Protein AF-A0A3M8DPW9-F1 (afdb_monomer)

Organism: NCBI:txid651560

Solvent-accessible surface area (backbone atoms only — not comparable to full-atom values): 5244 Å² total; per-residue (Å²): 133,81,70,44,37,30,29,36,41,99,79,45,35,32,34,23,40,21,78,44,71,64,53,40,44,52,56,57,49,71,70,51,54,85,92,70,67,72,78,68,83,48,71,46,82,47,58,55,80,41,72,48,77,42,85,48,99,90,43,78,43,79,44,28,49,48,68,70,57,42,92,82,62,74,92,84,66,70,41,80,77,50,67,64,130

Foldseek 3Di:
DDWFWKQWAPVSQWIKIANDQVQQQVVVQVPDDPVRDPRTPDMDTDDQQDWDWDQDPVGTDIDGNDVQCDPPNDDDGMDTRGGRD

Sequence (85 aa):
MEFKIFGVGEDYTTYVVSQTKEEALELCNSLVREEDQTPIEEVSEVSFESSGRFETESGYQEMTFGEFLGKDFVYENPTIICWNE

Mean predicted aligned error: 5.51 Å

Secondary structure (DSSP, 8-state):
---EEEEESTT--EEEEESSHHHHHHHHHHHS-GGG------EEEE-TT-EEEEEETTEEEEEEHHHHH-TT----S-EEEEE--

Radius of gyration: 12.96 Å; Cα contacts (8 Å, |Δi|>4): 139; chains: 1; bounding box: 37×24×31 Å

pLDDT: mean 84.6, std 10.22, range [49.75, 95.25]

Nearest PDB structures (foldseek):
  7r5j-assembly1_40  TM=2.811E-01  e=3.956E+00  Homo sapiens

Structure (mmCIF, N/CA/C/O backbone):
data_AF-A0A3M8DPW9-F1
#
_entry.id   AF-A0A3M8DPW9-F1
#
loop_
_atom_site.group_PDB
_atom_site.id
_atom_site.type_symbol
_atom_site.label_atom_id
_atom_site.label_alt_id
_atom_site.label_comp_id
_atom_site.label_asym_id
_atom_site.label_entity_id
_atom_site.label_seq_id
_atom_site.pdbx_PDB_ins_code
_atom_site.Cartn_x
_atom_site.Cartn_y
_atom_site.Cartn_z
_atom_site.occupancy
_atom_site.B_iso_or_equiv
_atom_site.auth_seq_id
_atom_site.auth_comp_id
_atom_site.auth_asym_id
_atom_site.auth_atom_id
_atom_site.pdbx_PDB_model_num
ATOM 1 N N . MET A 1 1 ? -12.180 -6.032 10.943 1.00 60.72 1 MET A N 1
ATOM 2 C CA . MET A 1 1 ? -10.824 -5.584 11.322 1.00 60.72 1 MET A CA 1
ATOM 3 C C . MET A 1 1 ? -10.557 -4.321 10.531 1.00 60.72 1 MET A C 1
ATOM 5 O O . MET A 1 1 ? -11.012 -4.259 9.397 1.00 60.72 1 MET A O 1
ATOM 9 N N . GLU A 1 2 ? -9.939 -3.312 11.133 1.00 84.62 2 GLU A N 1
ATOM 10 C CA . GLU A 1 2 ? -9.656 -2.047 10.448 1.00 84.62 2 GLU A CA 1
ATOM 11 C C . GLU A 1 2 ? -8.306 -2.177 9.738 1.00 84.62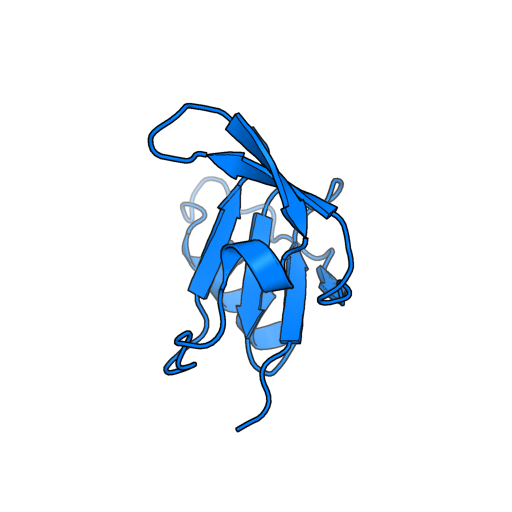 2 GLU A C 1
ATOM 13 O O . GLU A 1 2 ? -7.311 -2.524 10.374 1.00 84.62 2 GLU A O 1
ATOM 18 N N . PHE A 1 3 ? -8.298 -2.000 8.419 1.00 92.25 3 PHE A N 1
ATOM 19 C CA . PHE A 1 3 ? -7.076 -1.965 7.622 1.00 92.25 3 PHE A CA 1
ATOM 20 C C . PHE A 1 3 ? -6.618 -0.519 7.444 1.00 92.25 3 PHE A C 1
ATOM 22 O O . PHE A 1 3 ? -7.385 0.425 7.637 1.00 92.25 3 PHE A O 1
ATOM 29 N N . LYS A 1 4 ? -5.370 -0.359 7.023 1.00 93.94 4 LYS A N 1
ATOM 30 C CA . LYS A 1 4 ? -4.753 0.910 6.657 1.00 93.94 4 LYS A CA 1
ATOM 31 C C . LYS A 1 4 ? -4.115 0.794 5.284 1.00 93.94 4 LYS A C 1
ATOM 33 O O . LYS A 1 4 ? -3.934 -0.309 4.772 1.00 93.94 4 LYS A O 1
ATOM 38 N N . ILE A 1 5 ? -3.779 1.938 4.704 1.00 93.31 5 ILE A N 1
ATOM 39 C CA . ILE A 1 5 ? -3.047 2.017 3.444 1.00 93.31 5 ILE A CA 1
ATOM 40 C C . ILE A 1 5 ? -1.628 2.460 3.762 1.00 93.31 5 ILE A C 1
ATOM 42 O O . ILE A 1 5 ? -1.425 3.411 4.518 1.00 93.31 5 ILE A O 1
ATOM 46 N N . PHE A 1 6 ? -0.655 1.779 3.176 1.00 93.56 6 PHE A N 1
ATOM 47 C CA . PHE A 1 6 ? 0.753 2.085 3.326 1.00 93.56 6 PHE A CA 1
ATOM 48 C C . PHE A 1 6 ? 1.395 2.318 1.966 1.00 93.56 6 PHE A C 1
ATOM 50 O O . PHE A 1 6 ? 1.250 1.495 1.067 1.00 93.56 6 PHE A O 1
ATOM 57 N N . GLY A 1 7 ? 2.106 3.432 1.824 1.00 92.06 7 GLY A N 1
ATOM 58 C CA . GLY A 1 7 ? 3.031 3.653 0.719 1.00 92.06 7 GLY A CA 1
ATOM 59 C C . GLY A 1 7 ? 4.383 3.044 1.074 1.00 92.06 7 GLY A C 1
ATOM 60 O O . GLY A 1 7 ? 4.894 3.309 2.162 1.00 92.06 7 GLY A O 1
ATOM 61 N N . VAL A 1 8 ? 4.950 2.240 0.179 1.00 89.62 8 VAL A N 1
ATOM 62 C CA . VAL A 1 8 ? 6.220 1.522 0.357 1.00 89.62 8 VAL A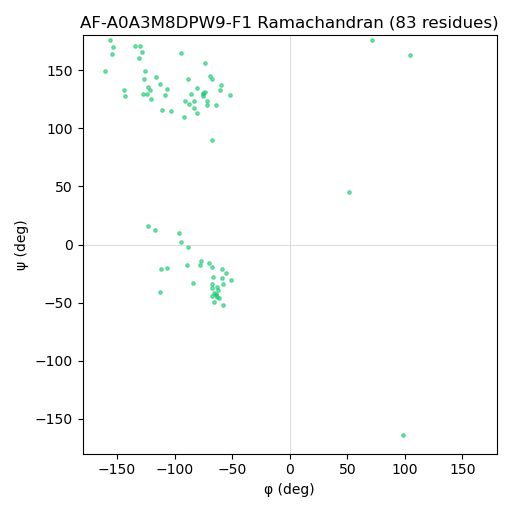 CA 1
ATOM 63 C C . VAL A 1 8 ? 7.204 1.928 -0.750 1.00 89.62 8 VAL A C 1
ATOM 65 O O . VAL A 1 8 ? 6.826 1.955 -1.923 1.00 89.62 8 VAL A O 1
ATOM 68 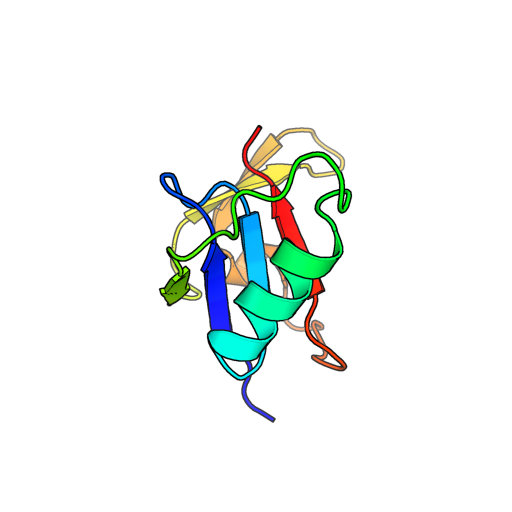N N . GLY A 1 9 ? 8.453 2.234 -0.377 1.00 84.44 9 GLY A N 1
ATOM 69 C CA . GLY A 1 9 ? 9.532 2.688 -1.275 1.00 84.44 9 GLY A CA 1
ATOM 70 C C . GLY A 1 9 ? 9.832 4.194 -1.192 1.00 84.44 9 GLY A C 1
ATOM 71 O O . GLY A 1 9 ? 8.995 4.949 -0.703 1.00 84.44 9 GLY A O 1
ATOM 72 N N . GLU A 1 10 ? 11.006 4.614 -1.696 1.00 69.12 10 GLU A N 1
ATOM 73 C CA . GLU A 1 10 ? 11.527 6.003 -1.605 1.00 69.12 10 GLU A CA 1
ATOM 74 C C . GLU A 1 10 ? 10.603 7.072 -2.233 1.00 69.12 10 GLU A C 1
ATOM 76 O O . GLU A 1 10 ? 10.666 8.234 -1.844 1.00 69.12 10 GLU A O 1
ATOM 81 N N . ASP A 1 11 ? 9.694 6.684 -3.138 1.00 68.38 11 ASP A N 1
ATOM 82 C CA . ASP A 1 11 ? 8.698 7.577 -3.761 1.00 68.38 11 ASP A CA 1
ATOM 83 C C . ASP A 1 11 ? 7.239 7.106 -3.558 1.00 68.38 11 ASP A C 1
ATOM 85 O O . ASP A 1 11 ? 6.330 7.533 -4.272 1.00 68.38 11 ASP A O 1
ATOM 89 N N . TYR A 1 12 ? 6.985 6.192 -2.610 1.00 66.06 12 TYR A N 1
ATOM 90 C CA . TYR A 1 12 ? 5.683 5.517 -2.451 1.00 66.06 12 TYR A CA 1
ATOM 91 C C . TYR A 1 12 ? 5.181 4.895 -3.761 1.00 66.06 12 TYR A C 1
ATOM 93 O O . TYR A 1 12 ? 4.017 5.034 -4.142 1.00 66.06 12 TYR A O 1
ATOM 101 N N . THR A 1 13 ? 6.076 4.202 -4.468 1.00 73.69 13 THR A N 1
ATOM 102 C CA . THR A 1 13 ? 5.762 3.573 -5.755 1.00 73.69 13 THR A CA 1
ATOM 103 C C . THR A 1 13 ? 4.830 2.381 -5.616 1.00 73.69 13 THR A C 1
ATOM 105 O O . THR A 1 13 ? 4.242 1.958 -6.600 1.00 73.69 13 THR A O 1
ATOM 108 N N . THR A 1 14 ? 4.657 1.837 -4.410 1.00 87.25 14 THR A N 1
ATOM 109 C CA . THR A 1 14 ? 3.729 0.734 -4.146 1.00 87.25 14 THR A CA 1
ATOM 110 C C . THR A 1 14 ? 2.796 1.093 -3.001 1.00 87.25 14 THR A C 1
ATOM 112 O O . THR A 1 14 ? 3.254 1.475 -1.926 1.00 87.25 14 THR A O 1
ATOM 115 N N . TYR A 1 15 ? 1.491 0.922 -3.206 1.00 90.62 15 TYR A N 1
ATOM 116 C CA . TYR A 1 15 ? 0.488 1.091 -2.157 1.00 90.62 15 TYR A CA 1
ATOM 117 C C . TYR A 1 15 ? -0.082 -0.258 -1.735 1.00 90.62 15 TYR A C 1
ATOM 119 O O . TYR A 1 15 ? -0.548 -1.043 -2.565 1.00 90.62 15 TYR A O 1
ATOM 127 N N . VAL A 1 16 ? -0.069 -0.509 -0.430 1.00 93.19 16 VAL A N 1
ATOM 128 C CA . VAL A 1 16 ? -0.474 -1.772 0.186 1.00 93.19 16 VAL A CA 1
ATOM 129 C C . VAL A 1 16 ? -1.576 -1.522 1.195 1.00 93.19 16 VAL A C 1
ATOM 131 O O . VAL A 1 16 ? -1.480 -0.615 2.017 1.00 93.19 16 VAL A O 1
ATOM 134 N N . VAL A 1 17 ? -2.602 -2.361 1.170 1.00 94.50 17 VAL A N 1
ATOM 135 C CA . VAL A 1 17 ? -3.564 -2.454 2.262 1.00 94.50 17 VAL A CA 1
ATOM 136 C C . VAL A 1 17 ? -3.093 -3.519 3.244 1.00 94.50 17 VAL A C 1
ATOM 138 O O . VAL A 1 17 ? -2.920 -4.667 2.844 1.00 94.50 17 VAL A O 1
ATOM 141 N N . SER A 1 18 ? -2.912 -3.165 4.516 1.00 95.25 18 SER A N 1
ATOM 142 C CA . SER A 1 18 ? -2.554 -4.101 5.597 1.00 95.25 18 SER A CA 1
ATOM 143 C C . SER A 1 18 ? -2.979 -3.563 6.970 1.00 95.25 18 SER A C 1
ATOM 145 O O . SER A 1 18 ? -3.498 -2.450 7.080 1.00 95.25 18 SER A O 1
ATOM 147 N N . GLN A 1 19 ? -2.799 -4.337 8.043 1.00 95.12 19 GLN A N 1
ATOM 148 C CA . GLN A 1 19 ? -3.059 -3.866 9.410 1.00 95.12 19 GLN A CA 1
ATOM 149 C C . GLN A 1 19 ? -1.861 -3.111 9.985 1.00 95.12 19 GLN A C 1
ATOM 151 O O . GLN A 1 19 ? -2.035 -2.168 10.763 1.00 95.12 19 GLN A O 1
ATOM 156 N N . THR A 1 20 ? -0.649 -3.514 9.601 1.00 94.69 20 THR A N 1
ATOM 157 C CA . THR A 1 20 ? 0.595 -2.927 10.104 1.00 94.69 20 THR A CA 1
ATOM 158 C C . THR A 1 20 ? 1.567 -2.565 8.984 1.00 94.69 20 THR A C 1
ATOM 160 O O . THR A 1 20 ? 1.495 -3.081 7.866 1.00 94.69 20 THR A O 1
ATOM 163 N N . LYS A 1 21 ? 2.511 -1.675 9.308 1.00 93.81 21 LYS A N 1
ATOM 164 C CA . LYS A 1 21 ? 3.604 -1.291 8.406 1.00 93.81 21 LYS A CA 1
ATOM 165 C C . LYS A 1 21 ? 4.504 -2.483 8.091 1.00 93.81 21 LYS A C 1
ATOM 167 O O . LYS A 1 21 ? 4.974 -2.618 6.968 1.00 93.81 21 LYS A O 1
ATOM 172 N N . GLU A 1 22 ? 4.717 -3.345 9.080 1.00 93.69 22 GLU A N 1
ATOM 173 C CA . GLU A 1 22 ? 5.538 -4.546 8.975 1.00 93.69 22 GLU A CA 1
ATOM 174 C C . GLU A 1 22 ? 4.942 -5.534 7.967 1.00 93.69 22 GLU A C 1
ATOM 176 O O . GLU A 1 22 ? 5.674 -6.037 7.124 1.00 93.69 22 GLU A O 1
ATOM 181 N N . GLU A 1 23 ? 3.619 -5.735 7.979 1.00 94.62 23 GLU A N 1
ATOM 182 C CA . GLU A 1 23 ? 2.928 -6.572 6.988 1.00 94.62 23 GLU A CA 1
ATOM 183 C C . GLU A 1 23 ? 3.075 -6.022 5.560 1.00 94.62 23 GLU A C 1
ATOM 185 O O . GLU A 1 23 ? 3.253 -6.788 4.613 1.00 94.62 23 GLU A O 1
ATOM 190 N N . ALA A 1 24 ? 3.017 -4.695 5.393 1.00 92.94 24 ALA A N 1
ATOM 191 C CA . ALA A 1 24 ? 3.200 -4.062 4.088 1.00 92.94 24 ALA A CA 1
ATOM 192 C C . ALA A 1 24 ? 4.638 -4.222 3.572 1.00 92.94 24 ALA A C 1
ATOM 194 O O . ALA A 1 24 ? 4.847 -4.568 2.409 1.00 92.94 24 ALA A O 1
ATOM 195 N N . LEU A 1 25 ? 5.627 -4.012 4.445 1.00 91.81 25 LEU A N 1
ATOM 196 C CA . LEU A 1 25 ? 7.038 -4.208 4.119 1.00 91.81 25 LEU A CA 1
ATOM 197 C C . LE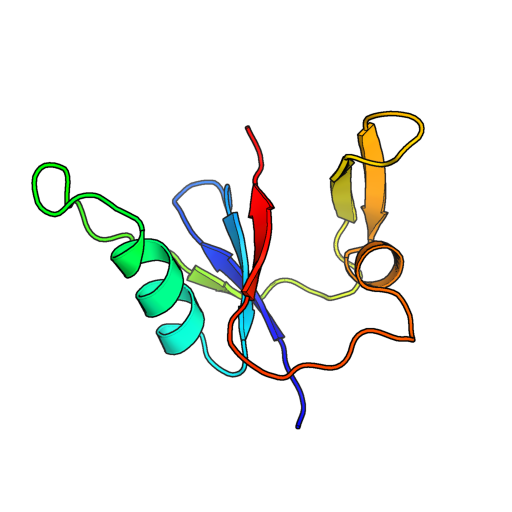U A 1 25 ? 7.363 -5.668 3.804 1.00 91.81 25 LEU A C 1
ATOM 199 O O . LEU A 1 25 ? 8.092 -5.928 2.850 1.00 91.81 25 LEU A O 1
ATOM 203 N N . GLU A 1 26 ? 6.849 -6.614 4.591 1.00 92.00 26 GLU A N 1
ATOM 204 C CA . GLU A 1 26 ? 7.071 -8.045 4.377 1.00 92.00 26 GLU A CA 1
ATOM 205 C C . GLU A 1 26 ? 6.508 -8.481 3.023 1.00 92.00 26 GLU A C 1
ATOM 207 O O . GLU A 1 26 ? 7.216 -9.126 2.246 1.00 92.00 26 GLU A O 1
ATOM 212 N N . LEU A 1 27 ? 5.284 -8.050 2.693 1.00 92.25 27 LEU A N 1
ATOM 213 C CA . LEU A 1 27 ? 4.679 -8.329 1.395 1.00 92.25 27 LEU A CA 1
ATOM 214 C C . LEU A 1 27 ? 5.549 -7.795 0.251 1.00 92.25 27 LEU A C 1
ATOM 216 O O . LEU A 1 27 ? 5.901 -8.562 -0.643 1.00 92.25 27 LEU A O 1
ATOM 220 N N . CYS A 1 28 ? 5.946 -6.520 0.285 1.00 88.81 28 CYS A N 1
ATOM 221 C CA . CYS A 1 28 ? 6.755 -5.930 -0.785 1.00 88.81 28 CYS A CA 1
ATOM 222 C C . CYS A 1 28 ? 8.136 -6.590 -0.914 1.00 88.81 28 CYS A C 1
ATOM 224 O O . CYS A 1 28 ? 8.549 -6.939 -2.018 1.00 88.81 28 CYS A O 1
ATOM 226 N N . ASN A 1 29 ? 8.835 -6.824 0.200 1.00 86.94 29 ASN A N 1
ATOM 227 C CA . ASN A 1 29 ? 10.152 -7.464 0.183 1.00 86.94 29 ASN A CA 1
ATOM 228 C C . ASN A 1 29 ? 10.089 -8.931 -0.276 1.00 86.94 29 ASN A C 1
ATOM 230 O O . ASN A 1 29 ? 11.042 -9.409 -0.886 1.00 86.94 29 ASN A O 1
ATOM 234 N N . SER A 1 30 ? 8.968 -9.631 -0.057 1.00 88.19 30 SER A N 1
ATOM 235 C CA . SER A 1 30 ? 8.771 -11.006 -0.546 1.00 88.19 30 SER A CA 1
ATOM 236 C C . SER A 1 30 ? 8.665 -11.119 -2.075 1.00 88.19 30 SER A C 1
ATOM 238 O O . SER A 1 30 ? 8.869 -12.201 -2.625 1.00 88.19 30 SER A O 1
ATOM 240 N N . LEU A 1 31 ? 8.356 -10.015 -2.768 1.00 83.25 31 LEU A N 1
ATOM 241 C CA . LEU A 1 31 ? 8.228 -9.966 -4.229 1.00 83.25 31 LEU A CA 1
ATOM 242 C C . LEU A 1 31 ? 9.548 -9.640 -4.938 1.00 83.25 31 LEU A C 1
ATOM 244 O O . LEU A 1 31 ? 9.678 -9.893 -6.138 1.00 83.25 31 LEU A O 1
ATOM 248 N N . VAL A 1 32 ? 10.528 -9.091 -4.216 1.00 75.88 32 VAL A N 1
ATOM 249 C CA . VAL A 1 32 ? 11.868 -8.823 -4.745 1.00 75.88 32 VAL A CA 1
ATOM 250 C C . VAL A 1 32 ? 12.631 -10.145 -4.836 1.00 75.88 32 VAL A C 1
ATOM 252 O O . VAL A 1 32 ? 12.683 -10.918 -3.879 1.00 75.88 32 VAL A O 1
ATOM 255 N N . ARG A 1 33 ? 13.233 -10.426 -6.000 1.00 63.41 33 ARG A N 1
ATOM 256 C CA . ARG A 1 33 ? 14.054 -11.631 -6.197 1.00 63.41 33 ARG A CA 1
ATOM 257 C C . ARG A 1 33 ? 15.223 -11.609 -5.210 1.00 63.41 33 ARG A C 1
ATOM 259 O O . ARG A 1 33 ? 15.860 -10.573 -5.057 1.00 63.41 33 ARG A O 1
ATOM 266 N N . GLU A 1 34 ? 15.535 -12.749 -4.587 1.00 64.06 34 GLU A N 1
ATOM 267 C CA . GLU A 1 34 ? 16.615 -12.873 -3.584 1.00 64.06 34 GLU A CA 1
ATOM 268 C C . GLU A 1 34 ? 17.967 -12.309 -4.060 1.00 64.06 34 GLU A C 1
ATOM 270 O O . GLU A 1 34 ? 18.755 -11.801 -3.270 1.00 64.06 34 GLU A O 1
ATOM 275 N N . GLU A 1 35 ? 18.214 -12.369 -5.366 1.00 61.34 35 GLU A N 1
ATOM 276 C CA . GLU A 1 35 ? 19.434 -11.920 -6.038 1.00 61.34 35 GLU A CA 1
ATOM 277 C C . GLU A 1 35 ? 19.552 -10.389 -6.220 1.00 61.34 35 GLU A C 1
ATOM 279 O O . GLU A 1 35 ? 20.660 -9.901 -6.431 1.00 61.34 35 GLU A O 1
ATOM 284 N N . ASP A 1 36 ? 18.460 -9.635 -6.038 1.00 64.56 36 ASP A N 1
ATOM 285 C CA . ASP A 1 36 ? 18.387 -8.171 -6.202 1.00 64.56 36 ASP A CA 1
ATOM 286 C C . ASP A 1 36 ? 18.035 -7.434 -4.885 1.00 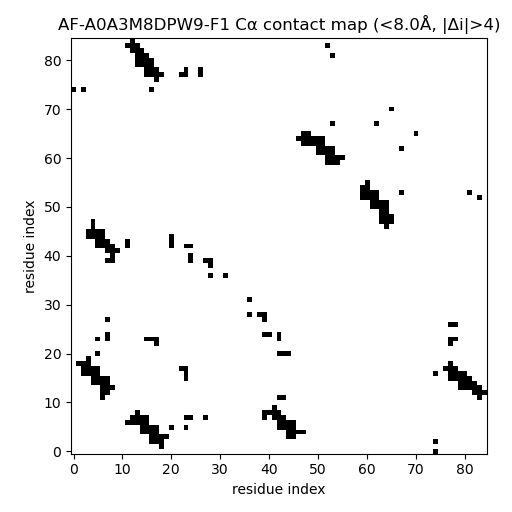64.56 36 ASP A C 1
ATOM 288 O O . ASP A 1 36 ? 17.696 -6.249 -4.891 1.00 64.56 36 ASP A O 1
ATOM 292 N N . GLN A 1 37 ? 18.091 -8.125 -3.737 1.00 60.69 37 GLN A N 1
ATOM 293 C CA . GLN A 1 37 ? 17.603 -7.630 -2.442 1.00 60.69 37 GLN A CA 1
ATOM 294 C C . GLN A 1 37 ? 18.424 -6.459 -1.883 1.00 60.69 37 GLN A C 1
ATOM 296 O O . GLN A 1 37 ? 19.327 -6.629 -1.064 1.00 60.69 37 GLN A O 1
ATOM 301 N N . THR A 1 38 ? 18.030 -5.240 -2.237 1.00 68.62 38 THR A N 1
ATOM 302 C CA . THR A 1 38 ? 18.083 -4.144 -1.266 1.00 68.62 38 THR A CA 1
ATOM 303 C C . THR A 1 38 ? 16.718 -4.094 -0.584 1.00 68.62 38 THR A C 1
ATOM 305 O O . THR A 1 38 ? 15.736 -3.779 -1.259 1.00 68.62 38 THR A O 1
ATOM 308 N N . PRO A 1 39 ? 16.612 -4.474 0.703 1.00 71.31 39 PRO A N 1
ATOM 309 C CA . PRO A 1 39 ? 15.334 -4.459 1.396 1.00 71.31 39 PRO A CA 1
ATOM 310 C C . PRO A 1 39 ? 14.783 -3.035 1.429 1.00 71.31 39 PRO A C 1
ATOM 312 O O . PRO A 1 39 ? 15.500 -2.084 1.743 1.00 71.31 39 PRO A O 1
ATOM 315 N N . ILE A 1 40 ? 13.504 -2.896 1.097 1.00 81.12 40 ILE A N 1
ATOM 316 C CA . ILE A 1 40 ? 12.800 -1.625 1.209 1.00 81.12 40 ILE A CA 1
ATOM 317 C C . ILE A 1 40 ? 12.581 -1.360 2.697 1.00 81.12 40 ILE A C 1
ATOM 319 O O . ILE A 1 40 ? 11.990 -2.191 3.389 1.00 81.12 40 ILE A O 1
ATOM 323 N N . GLU A 1 41 ? 13.055 -0.214 3.184 1.00 81.56 41 GLU A N 1
ATOM 324 C CA . GLU A 1 41 ? 12.887 0.209 4.582 1.00 81.56 41 GLU A CA 1
ATOM 325 C C . GLU A 1 41 ? 11.860 1.343 4.733 1.00 81.56 41 GLU A C 1
ATOM 327 O O . GLU A 1 41 ? 11.310 1.550 5.817 1.00 81.56 41 GLU A O 1
ATOM 332 N N . GLU A 1 42 ? 11.569 2.074 3.653 1.00 86.81 42 GLU A N 1
ATOM 333 C CA . GLU A 1 42 ? 10.644 3.201 3.698 1.00 86.81 42 GLU A CA 1
ATOM 334 C C . GLU A 1 42 ? 9.187 2.746 3.575 1.00 86.81 42 GLU A C 1
ATOM 336 O O . GLU A 1 42 ? 8.764 2.1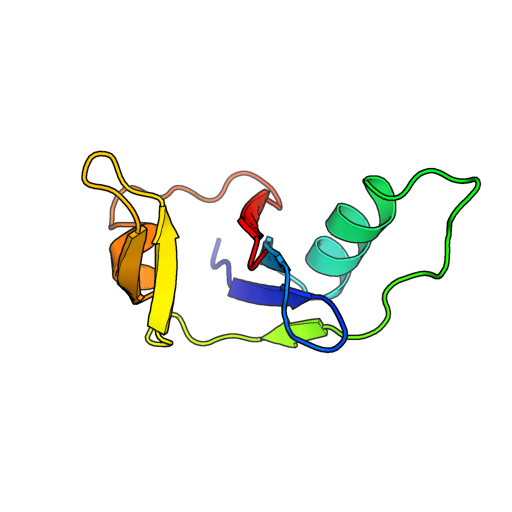92 2.558 1.00 86.81 42 GLU A O 1
ATOM 341 N N . VAL A 1 43 ? 8.412 3.018 4.629 1.00 91.50 43 VAL A N 1
ATOM 342 C CA . VAL A 1 43 ? 6.969 2.788 4.680 1.00 91.50 43 VAL A CA 1
ATOM 343 C C . VAL A 1 43 ? 6.254 3.896 5.453 1.00 91.50 43 VAL A C 1
ATOM 345 O O . VAL A 1 43 ? 6.566 4.209 6.612 1.00 91.50 43 VAL A O 1
ATOM 348 N N . SER A 1 44 ? 5.236 4.481 4.831 1.00 91.69 44 SER A N 1
ATOM 349 C CA . SER A 1 44 ? 4.414 5.538 5.422 1.00 91.69 44 SER A CA 1
ATOM 350 C C . SER A 1 44 ? 2.934 5.173 5.365 1.00 91.69 44 SER A C 1
ATOM 352 O O . SER A 1 44 ? 2.499 4.439 4.487 1.00 91.69 44 SER A O 1
ATOM 354 N N . GLU A 1 45 ? 2.157 5.642 6.343 1.00 93.25 45 GLU A N 1
ATOM 355 C CA . GLU A 1 45 ? 0.699 5.493 6.312 1.00 93.25 45 GLU A CA 1
ATOM 356 C C . GLU A 1 45 ? 0.113 6.572 5.399 1.00 93.25 45 GLU A C 1
ATOM 358 O O . GLU A 1 45 ? 0.490 7.742 5.493 1.00 93.25 45 GLU A O 1
ATOM 363 N N . VAL A 1 46 ? -0.813 6.173 4.535 1.00 90.88 46 VAL A N 1
ATOM 364 C CA . VAL A 1 46 ? -1.474 7.034 3.556 1.00 90.88 46 VAL A CA 1
ATOM 365 C C . VAL A 1 46 ? -2.944 7.164 3.933 1.00 90.88 46 VAL A C 1
ATOM 367 O O . VAL A 1 46 ? -3.593 6.194 4.328 1.00 90.88 46 VAL A O 1
ATOM 370 N N . SER A 1 47 ? -3.476 8.381 3.827 1.00 90.88 47 SER A N 1
ATOM 371 C CA . SER A 1 47 ? -4.884 8.636 4.122 1.00 90.88 47 SER A CA 1
ATOM 372 C C . SER A 1 47 ? -5.780 7.997 3.065 1.00 90.88 47 SER A C 1
ATOM 374 O O . SER A 1 47 ? -5.477 8.025 1.875 1.00 90.88 47 SER A O 1
ATOM 376 N N . PHE A 1 48 ? -6.942 7.510 3.491 1.00 89.94 48 PHE A N 1
ATOM 377 C CA . PHE A 1 48 ? -7.990 7.022 2.590 1.00 89.94 48 PHE A CA 1
ATOM 378 C C . PHE A 1 48 ? -8.468 8.105 1.602 1.00 89.94 48 PHE A C 1
ATOM 380 O O . PHE A 1 48 ? -8.839 7.809 0.469 1.00 89.94 48 PHE A O 1
ATOM 387 N N . GLU A 1 49 ? -8.381 9.369 2.023 1.00 91.31 49 GLU A N 1
ATOM 388 C CA . GLU A 1 49 ? -8.753 10.553 1.240 1.00 91.31 49 GLU A CA 1
ATOM 389 C C . GLU A 1 49 ? -7.599 11.094 0.377 1.00 91.31 49 GLU A C 1
ATOM 391 O O . GLU A 1 49 ? -7.765 12.088 -0.329 1.00 91.31 49 GLU A O 1
ATOM 396 N N . SER A 1 50 ? -6.404 10.495 0.444 1.00 89.31 50 SER A N 1
ATOM 397 C CA . SER A 1 50 ? -5.304 10.870 -0.448 1.00 89.31 50 SER A CA 1
ATOM 398 C C . SER A 1 50 ? -5.637 10.461 -1.884 1.00 89.31 50 SER A C 1
ATOM 400 O O . SER A 1 50 ? -6.227 9.407 -2.119 1.00 89.31 50 SER A O 1
ATOM 402 N N . SER A 1 51 ? -5.259 11.294 -2.853 1.00 86.81 51 SER A N 1
ATOM 403 C CA . SER A 1 51 ? -5.440 10.994 -4.272 1.00 86.81 51 SER A CA 1
ATOM 404 C C . SER A 1 51 ? -4.250 10.228 -4.839 1.00 86.81 51 SER A C 1
ATOM 406 O O . SER A 1 51 ? -3.100 10.526 -4.518 1.00 86.81 51 SER A O 1
ATOM 408 N N . GLY A 1 52 ? -4.543 9.290 -5.730 1.00 80.62 52 GLY A N 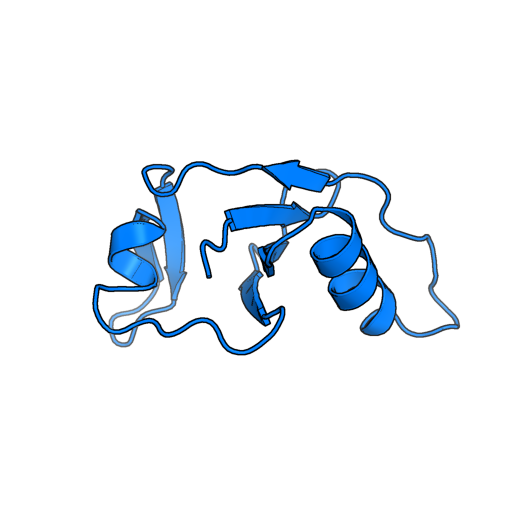1
ATOM 409 C CA . GLY A 1 52 ? -3.574 8.574 -6.547 1.00 80.62 52 GLY A CA 1
ATOM 410 C C . GLY A 1 52 ? -4.047 8.521 -7.996 1.00 80.62 52 GLY A C 1
ATOM 411 O O . GLY A 1 52 ? -5.182 8.890 -8.314 1.00 80.62 52 GLY A O 1
ATOM 412 N N . ARG A 1 53 ? -3.167 8.066 -8.886 1.00 84.06 53 ARG A N 1
ATOM 413 C CA . ARG A 1 53 ? -3.507 7.811 -10.284 1.00 84.06 53 ARG A CA 1
ATOM 414 C C . ARG A 1 53 ? -3.655 6.308 -10.472 1.00 84.06 53 ARG A C 1
ATOM 416 O O . ARG A 1 53 ? -2.684 5.578 -10.336 1.00 84.06 53 ARG A O 1
ATOM 423 N N . PHE A 1 54 ? -4.865 5.860 -10.779 1.00 83.69 54 PHE A N 1
ATOM 424 C CA . PHE A 1 54 ? -5.207 4.441 -10.851 1.00 83.69 54 PHE A CA 1
ATOM 425 C C . PHE A 1 54 ? -5.611 4.054 -12.268 1.00 83.69 54 PHE A C 1
ATOM 427 O O . PHE A 1 54 ? -6.241 4.838 -12.981 1.00 83.69 54 PHE A O 1
ATOM 434 N N . GLU A 1 55 ? -5.253 2.842 -12.682 1.00 82.00 55 GLU A N 1
ATOM 435 C CA . GLU A 1 55 ? -5.723 2.270 -13.940 1.00 82.00 55 GLU A CA 1
ATOM 436 C C . GLU A 1 55 ? -7.182 1.811 -13.797 1.00 82.00 55 GLU A C 1
ATOM 438 O O . GLU A 1 55 ? -7.548 1.118 -12.849 1.00 82.00 55 GLU A O 1
ATOM 443 N N . THR A 1 56 ? -8.029 2.211 -14.743 1.00 80.50 56 THR A N 1
ATOM 444 C CA . THR A 1 56 ? -9.448 1.833 -14.815 1.00 80.50 56 THR A CA 1
ATOM 445 C C . THR A 1 56 ? -9.781 1.329 -16.220 1.00 80.50 56 THR A C 1
ATOM 447 O O . THR A 1 56 ? -9.001 1.519 -17.154 1.00 80.50 56 THR A O 1
ATOM 450 N N . GLU A 1 57 ? -10.979 0.771 -16.424 1.00 82.81 57 GLU A N 1
ATOM 451 C CA . GLU A 1 57 ? -11.448 0.340 -17.755 1.00 82.81 57 GLU A CA 1
ATOM 452 C C . GLU A 1 57 ? -11.421 1.462 -18.813 1.00 82.81 57 GLU A C 1
ATOM 454 O O . GLU A 1 57 ? -11.338 1.195 -20.010 1.00 82.81 57 GLU A O 1
ATOM 459 N N . SER A 1 58 ? -11.486 2.726 -18.382 1.00 84.06 58 SER A N 1
ATOM 460 C CA . SER A 1 58 ? -11.442 3.906 -19.259 1.00 84.06 58 SER A CA 1
ATOM 461 C C . SER A 1 58 ? -10.039 4.518 -19.394 1.00 84.06 58 SER A C 1
ATOM 463 O O . SER A 1 58 ? -9.900 5.614 -19.939 1.00 84.06 58 SER A O 1
ATOM 465 N N . GLY A 1 59 ? -9.002 3.837 -18.900 1.00 86.31 59 GLY A N 1
ATOM 466 C CA . GLY A 1 59 ? -7.631 4.337 -18.791 1.00 86.31 59 GLY A CA 1
ATOM 467 C C . GLY A 1 59 ? -7.310 4.862 -17.390 1.00 86.31 59 GLY A C 1
ATOM 468 O O . GLY A 1 59 ? -8.017 4.579 -16.425 1.00 86.31 59 GLY A O 1
ATOM 469 N N . TYR A 1 60 ? -6.229 5.632 -17.264 1.00 87.06 60 TYR A N 1
ATOM 470 C CA . TYR A 1 60 ? -5.817 6.173 -15.968 1.00 87.06 60 TYR A CA 1
ATOM 471 C C . TYR A 1 60 ? -6.730 7.305 -15.500 1.00 87.06 60 TYR A C 1
ATOM 473 O O . TYR A 1 60 ? -6.960 8.263 -16.241 1.00 87.06 60 TYR A O 1
ATOM 481 N N . GLN A 1 61 ? -7.177 7.229 -14.251 1.00 87.88 61 GLN A N 1
ATOM 482 C CA . GLN A 1 61 ? -7.985 8.255 -13.601 1.00 87.88 61 GLN A CA 1
ATOM 483 C C . GLN A 1 61 ? -7.355 8.678 -12.275 1.00 87.88 61 GLN A C 1
ATOM 485 O O . GLN A 1 61 ? -6.795 7.861 -11.545 1.00 87.88 61 GLN A O 1
ATOM 490 N N . GLU A 1 62 ? -7.450 9.971 -11.971 1.00 88.62 62 GLU A N 1
ATOM 491 C CA . GLU A 1 62 ? -7.156 10.486 -10.637 1.00 88.62 62 GLU A CA 1
ATOM 492 C C . GLU A 1 62 ? -8.395 10.309 -9.763 1.00 88.62 62 GLU A C 1
ATOM 494 O O . GLU A 1 62 ? -9.477 10.782 -10.110 1.00 88.62 62 GLU A O 1
ATOM 499 N N . MET A 1 63 ? -8.236 9.622 -8.640 1.00 90.31 63 MET A N 1
ATOM 500 C CA . MET A 1 63 ? -9.281 9.466 -7.630 1.00 90.31 63 MET A CA 1
ATOM 501 C C . MET A 1 63 ? -8.648 9.234 -6.261 1.00 90.31 63 MET A C 1
ATOM 503 O O . MET A 1 63 ? -7.434 9.054 -6.146 1.00 90.31 63 MET A O 1
ATOM 507 N N . THR A 1 64 ? -9.451 9.278 -5.206 1.00 92.00 64 THR A N 1
ATOM 508 C CA . THR A 1 64 ? -8.994 8.923 -3.859 1.00 92.00 64 THR A CA 1
ATOM 509 C C . THR A 1 64 ? -8.815 7.414 -3.714 1.00 92.00 64 THR A C 1
ATOM 511 O O . THR A 1 64 ? -9.463 6.627 -4.409 1.00 92.00 64 THR A O 1
ATOM 514 N N . PHE A 1 65 ? -7.972 6.983 -2.773 1.00 89.62 65 PHE A N 1
ATOM 515 C CA . PHE A 1 65 ? -7.874 5.558 -2.438 1.00 89.62 65 PHE A CA 1
ATOM 516 C C . PHE A 1 65 ? -9.219 4.975 -1.999 1.00 89.62 65 PHE A C 1
ATOM 518 O O . PHE A 1 65 ? -9.518 3.819 -2.295 1.00 89.62 65 PHE A O 1
ATOM 525 N N . GLY A 1 66 ? -10.041 5.774 -1.319 1.00 90.00 66 GLY A N 1
ATOM 526 C CA . GLY A 1 66 ? -11.370 5.350 -0.915 1.00 90.00 66 GLY A CA 1
ATOM 527 C C . GLY A 1 66 ? -12.343 5.136 -2.065 1.00 90.00 66 GLY A C 1
ATOM 528 O O . GLY A 1 66 ? -13.120 4.181 -2.036 1.00 90.00 66 GLY A O 1
ATOM 529 N N . GLU A 1 67 ? -12.279 5.974 -3.099 1.00 91.00 67 GLU A N 1
ATOM 530 C CA . GLU A 1 67 ? -13.029 5.754 -4.339 1.00 91.00 67 GLU A CA 1
ATOM 531 C C . GLU A 1 67 ? -12.535 4.508 -5.077 1.00 91.00 67 GLU A C 1
ATOM 533 O O . GLU A 1 67 ? -13.362 3.723 -5.538 1.00 91.00 67 GLU A O 1
ATOM 538 N N . PHE A 1 68 ? -11.216 4.297 -5.132 1.00 89.19 68 PHE A N 1
ATOM 539 C CA . PHE A 1 68 ? -10.612 3.152 -5.814 1.00 89.19 68 PHE A CA 1
ATOM 540 C C . PHE A 1 68 ? -10.963 1.811 -5.155 1.00 89.19 68 PHE A C 1
ATOM 542 O O . PHE A 1 68 ? -11.392 0.880 -5.832 1.00 89.19 68 PHE A O 1
ATOM 549 N N . LEU A 1 69 ? -10.806 1.707 -3.832 1.00 88.94 69 LEU A N 1
ATOM 550 C CA . LEU A 1 69 ? -11.148 0.490 -3.088 1.00 88.94 69 LEU A CA 1
ATOM 551 C C . LEU A 1 69 ? -12.662 0.251 -3.081 1.00 88.94 69 LEU A C 1
ATOM 553 O O . LEU A 1 69 ? -13.124 -0.889 -3.131 1.00 88.94 69 LEU A O 1
ATOM 557 N N . GLY A 1 70 ? -13.445 1.328 -3.047 1.00 86.44 70 GLY A N 1
ATOM 558 C CA . GLY A 1 70 ? -14.894 1.257 -3.002 1.00 86.44 70 GLY A CA 1
ATOM 559 C C . GLY A 1 70 ? -15.433 0.764 -1.656 1.00 86.44 70 GLY A C 1
ATOM 560 O O . GLY A 1 70 ? -14.708 0.407 -0.727 1.00 86.44 70 GLY A O 1
ATOM 561 N N . LYS A 1 71 ? -16.764 0.762 -1.533 1.00 77.31 71 LYS A N 1
ATOM 562 C CA . LYS A 1 71 ? -17.462 0.387 -0.287 1.00 77.31 71 LYS A CA 1
ATOM 563 C C . LYS A 1 71 ? -17.538 -1.120 -0.049 1.00 77.31 71 LYS A C 1
ATOM 565 O O . LYS A 1 71 ? -17.803 -1.532 1.076 1.00 77.31 71 LYS A O 1
ATOM 570 N N . ASP A 1 72 ? -17.325 -1.906 -1.098 1.00 83.38 72 ASP A N 1
ATOM 571 C CA . ASP A 1 72 ? -17.433 -3.364 -1.070 1.00 83.38 72 ASP A CA 1
ATOM 572 C C . ASP A 1 72 ? -16.079 -4.047 -0.821 1.00 83.38 72 ASP A C 1
ATOM 574 O O . ASP A 1 72 ? -16.008 -5.275 -0.795 1.00 83.38 72 ASP A O 1
ATOM 578 N N . PHE A 1 73 ? -15.002 -3.276 -0.623 1.00 86.31 73 PHE A N 1
ATOM 579 C CA . PHE A 1 73 ? -13.701 -3.835 -0.282 1.00 86.31 73 PHE A CA 1
ATOM 580 C C . PHE A 1 73 ? -13.749 -4.531 1.080 1.00 86.31 73 PHE A C 1
ATOM 582 O O . PHE A 1 73 ? -14.016 -3.917 2.118 1.00 86.31 73 PHE A O 1
ATOM 589 N N . VAL A 1 74 ? -13.446 -5.826 1.075 1.00 88.75 74 VAL A N 1
ATOM 590 C CA . VAL A 1 74 ? -13.322 -6.643 2.279 1.00 88.75 74 VAL A CA 1
ATOM 591 C C . VAL A 1 74 ? -11.860 -7.017 2.440 1.00 88.75 74 VAL A C 1
ATOM 593 O O . VAL A 1 74 ? -11.292 -7.724 1.615 1.00 88.75 74 VAL A O 1
ATOM 596 N N . TYR A 1 75 ? -11.251 -6.539 3.520 1.00 90.31 75 TYR A N 1
ATOM 597 C CA . TYR A 1 75 ? -9.886 -6.914 3.858 1.00 90.31 75 TYR A CA 1
ATOM 598 C C . TYR A 1 75 ? -9.821 -8.366 4.351 1.00 90.31 75 TYR A C 1
ATOM 600 O O . TYR A 1 75 ? -10.416 -8.689 5.384 1.00 90.31 75 TYR A O 1
ATOM 608 N N . GLU A 1 76 ? -9.057 -9.208 3.652 1.00 91.69 76 GLU A N 1
ATOM 609 C CA . GLU A 1 76 ? -8.782 -10.601 4.040 1.00 91.69 76 GLU A CA 1
ATOM 610 C C . GLU A 1 76 ? -7.307 -10.820 4.420 1.00 91.69 76 GLU A C 1
ATOM 612 O O . GLU A 1 76 ? -7.017 -11.485 5.415 1.00 91.69 76 GLU A O 1
ATOM 617 N N . ASN A 1 77 ? -6.377 -10.220 3.672 1.00 93.19 77 ASN A N 1
ATOM 618 C CA . ASN A 1 77 ? -4.929 -10.320 3.871 1.00 93.19 77 ASN A CA 1
ATOM 619 C C . ASN A 1 77 ? -4.203 -9.084 3.306 1.00 93.19 77 ASN A C 1
ATOM 621 O O . ASN A 1 77 ? -4.779 -8.376 2.469 1.00 93.19 77 ASN A O 1
ATOM 625 N N . PRO A 1 78 ? -2.931 -8.847 3.693 1.00 94.50 78 PRO A N 1
ATOM 626 C CA . PRO A 1 78 ? -2.113 -7.799 3.095 1.00 94.50 78 PRO A CA 1
ATOM 627 C C . PRO A 1 78 ? -2.103 -7.911 1.567 1.00 94.50 78 PRO A C 1
ATOM 629 O O . PRO A 1 78 ? -1.878 -9.002 1.038 1.00 94.50 78 PRO A O 1
ATOM 632 N N . THR A 1 79 ? -2.401 -6.816 0.866 1.00 92.75 79 THR A N 1
ATOM 633 C CA . THR A 1 79 ? -2.617 -6.822 -0.591 1.00 92.75 79 THR A CA 1
ATOM 634 C C . THR A 1 79 ? -2.085 -5.545 -1.233 1.00 92.75 79 THR A C 1
ATOM 636 O O . THR A 1 79 ? -2.378 -4.447 -0.762 1.00 92.75 79 THR A O 1
ATOM 639 N N . ILE A 1 80 ? -1.336 -5.677 -2.332 1.00 90.69 80 ILE A N 1
ATOM 640 C CA . ILE A 1 80 ? -0.921 -4.536 -3.158 1.00 90.69 80 ILE A CA 1
ATOM 641 C C . ILE A 1 80 ? -2.113 -4.065 -3.982 1.00 90.69 80 ILE A C 1
ATOM 643 O O . ILE A 1 80 ? -2.737 -4.861 -4.681 1.00 90.69 80 ILE A O 1
ATOM 647 N N . ILE A 1 81 ? -2.409 -2.772 -3.906 1.00 87.12 81 ILE A N 1
ATOM 648 C CA . ILE A 1 81 ? -3.582 -2.172 -4.549 1.00 87.12 81 ILE A CA 1
ATOM 649 C C . ILE A 1 81 ? -3.220 -1.242 -5.705 1.00 87.12 81 ILE A C 1
ATOM 651 O O . ILE A 1 81 ? -4.058 -1.004 -6.567 1.00 87.12 81 ILE A O 1
ATOM 655 N N . CYS A 1 82 ? -1.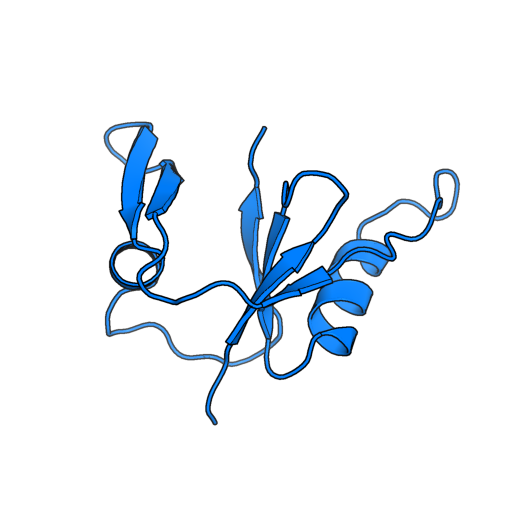991 -0.725 -5.750 1.00 79.81 82 CYS A N 1
ATOM 656 C CA . CYS A 1 82 ? -1.523 0.110 -6.851 1.00 79.81 82 CYS A CA 1
ATOM 657 C C . CYS A 1 82 ? 0.010 0.155 -6.904 1.00 79.81 82 CYS A C 1
ATOM 659 O O . CYS A 1 82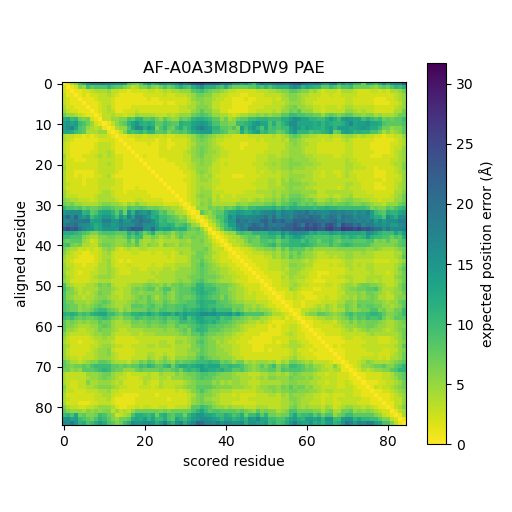 ? 0.668 0.081 -5.863 1.00 79.81 82 CYS A O 1
ATOM 661 N N . TRP A 1 83 ? 0.538 0.309 -8.119 1.00 72.12 83 TRP A N 1
ATOM 662 C CA . TRP A 1 83 ? 1.938 0.589 -8.418 1.00 72.12 83 TRP A CA 1
ATOM 663 C C . TRP A 1 83 ? 1.974 1.923 -9.180 1.00 72.12 83 TRP A C 1
ATOM 665 O O . TRP A 1 83 ? 1.281 2.059 -10.188 1.00 72.12 83 TRP A O 1
ATOM 675 N N . ASN A 1 84 ? 2.740 2.908 -8.713 1.00 62.84 84 ASN A N 1
ATOM 676 C CA . ASN A 1 84 ? 3.140 4.027 -9.562 1.00 62.84 84 ASN A CA 1
ATOM 677 C C . ASN A 1 84 ? 4.329 3.547 -10.405 1.00 62.84 84 ASN A C 1
ATOM 679 O O . ASN A 1 84 ? 5.393 3.264 -9.850 1.00 62.84 84 ASN A O 1
ATOM 683 N N . GLU A 1 85 ? 4.118 3.430 -11.717 1.00 49.75 85 GLU A N 1
ATOM 684 C CA . GLU A 1 85 ? 5.186 3.256 -12.717 1.00 49.75 85 GLU A CA 1
ATOM 685 C C . GLU A 1 85 ? 5.907 4.573 -13.032 1.00 49.75 85 GLU A C 1
ATOM 687 O O . GLU A 1 85 ? 5.233 5.633 -13.088 1.00 49.75 85 GLU A O 1
#